Protein AF-V2Y530-F1 (afdb_monomer_lite)

Sequence (164 aa):
MSLAADATILGNIGDDVVKSTVAIALENVLITVYSMLAIKAGTILLGNGTRRGRRSTRKCPIVTMTLVAIVYLLCLALWIIDLVLLVAETRITLVKDPEDDLSVKYERALEFVAPRLAAVDLIYSYMTILGDSVIIWRVHAFWASSNWRVTVMIASVVLLWMSF

Foldseek 3Di:
DDPVVLVVLVVVLVVVLVVLVVVLVVLVVVLVVLVVVLVVLCCVLVVVVPPDPDPDPNPVSVVLNVLSVVLSVLSVVLSVLSVVLSVLLCCQQPPPDPPDDNVVSNVVSVVVVVVSVVVSVVSVVVSVVSVVVSVVVVVVVCVVPVPCVVVVVVVVVVVVVVVD

pLDDT: mean 73.15, std 11.33, range [40.62, 87.0]

Secondary structure (DSSP, 8-state):
--HHHHHHHHHHHHHHHHHHHHHHHHHHHHHHHHHHHHHHHHHHHHHTTTTS--TT--HHHHHHHHHHHHHHHHHHHHHHHHHHHHHHHHIIIIIS-TTS-HHHHHHHHHHHHHHHHHHHHHHHHHHHHHHHHHHHHHHHHHHH-HHHHHHHHHHHHHHHHTT-

Organism: Moniliophthora roreri (strain MCA 2997) (NCBI:txid1381753)

Structure (mmCIF, N/CA/C/O backbone):
data_AF-V2Y530-F1
#
_entry.id   AF-V2Y530-F1
#
loop_
_atom_site.group_PDB
_atom_site.id
_atom_site.type_symbol
_atom_site.label_atom_id
_atom_site.label_alt_id
_atom_site.label_comp_id
_atom_site.label_asym_id
_atom_site.label_entity_id
_atom_site.label_seq_id
_atom_site.pdbx_PDB_ins_code
_atom_site.Cartn_x
_atom_site.Cartn_y
_atom_site.Cartn_z
_atom_site.occupancy
_atom_site.B_iso_or_equiv
_atom_site.auth_seq_id
_atom_site.auth_comp_id
_atom_site.auth_asym_id
_atom_site.auth_atom_id
_atom_site.pdbx_PDB_model_num
ATOM 1 N N . MET A 1 1 ? 27.803 -0.528 -27.501 1.00 52.69 1 MET A N 1
ATOM 2 C CA . MET A 1 1 ? 27.557 -1.417 -26.349 1.00 52.69 1 MET A CA 1
ATOM 3 C C . MET A 1 1 ? 27.436 -2.855 -26.846 1.00 52.69 1 MET A C 1
ATOM 5 O O . MET A 1 1 ? 27.229 -3.044 -28.039 1.00 52.69 1 MET A O 1
ATOM 9 N N . SER A 1 2 ? 27.694 -3.862 -26.008 1.00 66.44 2 SER A N 1
ATOM 10 C CA . SER A 1 2 ? 27.585 -5.275 -26.410 1.00 66.44 2 SER A CA 1
ATOM 11 C C . SER A 1 2 ? 26.112 -5.695 -26.393 1.00 66.44 2 SER A C 1
ATOM 13 O O . SER A 1 2 ? 25.442 -5.482 -25.389 1.00 66.44 2 SER A O 1
ATOM 15 N N . LEU A 1 3 ? 25.636 -6.345 -27.462 1.00 70.56 3 LEU A N 1
ATOM 16 C CA . LEU A 1 3 ? 24.273 -6.895 -27.594 1.00 70.56 3 LEU A CA 1
ATOM 17 C C . LEU A 1 3 ? 23.820 -7.726 -26.379 1.00 70.56 3 LEU A C 1
ATOM 19 O O . LEU A 1 3 ? 22.635 -7.774 -26.062 1.00 70.56 3 LEU A O 1
ATOM 23 N N . ALA A 1 4 ? 24.758 -8.377 -25.685 1.00 71.56 4 ALA A N 1
ATOM 24 C CA . ALA A 1 4 ? 24.466 -9.157 -24.485 1.00 71.56 4 ALA A CA 1
ATOM 25 C C . ALA A 1 4 ? 24.154 -8.273 -23.260 1.00 71.56 4 ALA A C 1
ATOM 27 O O . ALA A 1 4 ? 23.336 -8.654 -22.423 1.00 71.56 4 ALA A O 1
ATOM 28 N N . ALA A 1 5 ? 24.776 -7.093 -23.159 1.00 70.88 5 ALA A N 1
ATOM 29 C CA . ALA A 1 5 ? 24.485 -6.123 -22.105 1.00 70.88 5 ALA A CA 1
ATOM 30 C C . ALA A 1 5 ? 23.084 -5.525 -22.295 1.00 70.88 5 ALA A C 1
ATOM 32 O O . ALA A 1 5 ? 22.298 -5.505 -21.351 1.00 70.88 5 ALA A O 1
ATOM 33 N N . ASP A 1 6 ? 22.733 -5.161 -23.528 1.00 68.62 6 ASP A N 1
ATOM 34 C CA . ASP A 1 6 ? 21.419 -4.593 -23.857 1.00 68.62 6 ASP A CA 1
ATOM 35 C C . ASP A 1 6 ? 20.294 -5.614 -23.627 1.00 68.62 6 ASP A C 1
ATOM 37 O O . ASP A 1 6 ? 19.257 -5.284 -23.052 1.00 68.62 6 ASP A O 1
ATOM 41 N N . ALA A 1 7 ? 20.522 -6.884 -23.987 1.00 75.19 7 ALA A N 1
ATOM 42 C CA . ALA A 1 7 ? 19.582 -7.972 -23.717 1.00 75.19 7 ALA A CA 1
ATOM 43 C C . ALA A 1 7 ? 19.372 -8.217 -22.211 1.00 75.19 7 ALA A C 1
ATOM 45 O O . ALA A 1 7 ? 18.258 -8.521 -21.786 1.00 75.19 7 ALA A O 1
ATOM 46 N N . THR A 1 8 ? 20.420 -8.055 -21.398 1.00 78.31 8 THR A N 1
ATOM 47 C CA . THR A 1 8 ? 20.332 -8.212 -19.936 1.00 78.31 8 THR A CA 1
ATOM 48 C C . THR A 1 8 ? 19.545 -7.063 -19.303 1.00 78.31 8 THR A C 1
ATOM 50 O O . THR A 1 8 ? 18.670 -7.302 -18.474 1.00 78.31 8 THR A O 1
ATOM 53 N N . ILE A 1 9 ? 19.801 -5.821 -19.725 1.00 73.81 9 ILE A N 1
ATOM 54 C CA . ILE A 1 9 ? 19.073 -4.639 -19.236 1.00 73.81 9 ILE A CA 1
ATOM 55 C C . ILE A 1 9 ? 17.593 -4.731 -19.626 1.00 73.81 9 ILE A C 1
ATOM 57 O O . ILE A 1 9 ? 16.722 -4.501 -18.790 1.00 73.81 9 ILE A O 1
ATOM 61 N N . LEU A 1 10 ? 17.294 -5.132 -20.865 1.00 76.19 10 LEU A N 1
ATOM 62 C CA . LEU A 1 10 ? 15.919 -5.318 -21.324 1.00 76.19 10 LEU A CA 1
ATOM 63 C C . LEU A 1 10 ? 15.194 -6.433 -20.552 1.00 76.19 10 LEU A C 1
ATOM 65 O O . LEU A 1 10 ? 14.009 -6.300 -20.252 1.00 76.19 10 LEU A O 1
ATOM 69 N N . GLY A 1 11 ? 15.909 -7.504 -20.192 1.00 80.06 11 GLY A N 1
ATOM 70 C CA . GLY A 1 11 ? 15.397 -8.561 -19.320 1.00 80.06 11 GLY A CA 1
ATOM 71 C C . GLY A 1 11 ? 15.013 -8.046 -17.930 1.00 80.06 11 GLY A C 1
ATOM 72 O O . GLY A 1 11 ? 13.918 -8.344 -17.459 1.00 80.06 11 GLY A O 1
ATOM 73 N N . ASN A 1 12 ? 15.865 -7.222 -17.313 1.00 79.56 12 ASN A N 1
ATOM 74 C CA . ASN A 1 12 ? 15.591 -6.627 -16.001 1.00 79.56 12 ASN A CA 1
ATOM 75 C C . ASN A 1 12 ? 14.393 -5.669 -16.043 1.00 79.56 12 ASN A C 1
ATOM 77 O O . ASN A 1 12 ? 13.512 -5.765 -15.197 1.00 79.56 12 ASN A O 1
ATOM 81 N N . ILE A 1 13 ? 14.310 -4.811 -17.067 1.00 77.81 13 ILE A N 1
ATOM 82 C CA . ILE A 1 13 ? 13.161 -3.910 -17.266 1.00 77.81 13 ILE A CA 1
ATOM 83 C C . ILE A 1 13 ? 11.866 -4.716 -17.433 1.00 77.81 13 ILE A C 1
ATOM 85 O O . ILE A 1 13 ? 10.835 -4.371 -16.860 1.00 77.81 13 ILE A O 1
ATOM 89 N N . GLY A 1 14 ? 11.905 -5.800 -18.213 1.00 78.81 14 GLY A N 1
ATOM 90 C CA . GLY A 1 14 ? 10.752 -6.678 -18.395 1.00 78.81 14 GLY A CA 1
ATOM 91 C C . GLY A 1 14 ? 10.289 -7.319 -17.085 1.00 78.81 14 GLY A C 1
ATOM 92 O O . GLY A 1 14 ? 9.091 -7.332 -16.803 1.00 78.81 14 GLY A O 1
ATOM 93 N N . ASP A 1 15 ? 11.226 -7.815 -16.277 1.00 83.44 15 ASP A N 1
ATOM 94 C CA . ASP A 1 15 ? 10.930 -8.432 -14.980 1.00 83.44 15 ASP A CA 1
ATOM 95 C C . ASP A 1 15 ? 10.359 -7.411 -13.977 1.00 83.44 15 ASP A C 1
ATOM 97 O O . ASP A 1 15 ? 9.360 -7.694 -13.312 1.00 83.44 15 ASP A O 1
ATOM 101 N N . ASP A 1 16 ? 10.910 -6.195 -13.931 1.00 79.31 16 ASP A N 1
ATOM 102 C CA . ASP A 1 16 ? 10.415 -5.108 -13.076 1.00 79.31 16 ASP A CA 1
ATOM 103 C C . ASP A 1 16 ? 8.989 -4.685 -13.464 1.00 79.31 16 ASP A C 1
ATOM 105 O O . ASP A 1 16 ? 8.105 -4.601 -12.607 1.00 79.31 16 ASP A O 1
ATOM 109 N N . VAL A 1 17 ? 8.699 -4.534 -14.762 1.00 81.62 17 VAL A N 1
ATOM 110 C CA . VAL A 1 17 ? 7.345 -4.201 -15.239 1.00 81.62 17 VAL A CA 1
ATOM 111 C C . VAL A 1 17 ? 6.341 -5.306 -14.906 1.00 81.62 17 VAL A C 1
ATOM 113 O O . VAL A 1 17 ? 5.221 -5.012 -14.474 1.00 81.62 17 VAL A O 1
ATOM 116 N N . VAL A 1 18 ? 6.710 -6.580 -15.084 1.00 85.31 18 VAL A N 1
ATOM 117 C CA . VAL A 1 18 ? 5.829 -7.711 -14.752 1.00 85.31 18 VAL A CA 1
ATOM 118 C C . VAL A 1 18 ? 5.544 -7.741 -13.252 1.00 85.31 18 VAL A C 1
ATOM 120 O O . VAL A 1 18 ? 4.376 -7.828 -12.862 1.00 85.31 18 VAL A O 1
ATOM 123 N N . LYS A 1 19 ? 6.572 -7.611 -12.406 1.00 84.25 19 LYS A N 1
ATOM 124 C CA . LYS A 1 19 ? 6.412 -7.569 -10.945 1.00 84.25 19 LYS A CA 1
ATOM 125 C C . LYS A 1 19 ? 5.518 -6.417 -10.507 1.00 84.25 19 LYS A C 1
ATOM 127 O O . LYS A 1 19 ? 4.562 -6.655 -9.769 1.00 84.25 19 LYS A O 1
ATOM 132 N N . SER A 1 20 ? 5.767 -5.207 -11.001 1.00 82.38 20 SER A N 1
ATOM 133 C CA . SER A 1 20 ? 4.967 -4.021 -10.676 1.00 82.38 20 SER A CA 1
ATOM 134 C C . SER A 1 20 ? 3.513 -4.170 -11.137 1.00 82.38 20 SER A C 1
ATOM 136 O O . SER A 1 20 ? 2.585 -3.825 -10.407 1.00 82.38 20 SER A O 1
ATOM 138 N N . THR A 1 21 ? 3.278 -4.778 -12.304 1.00 82.94 21 THR A N 1
ATOM 139 C CA . THR A 1 21 ? 1.918 -5.044 -12.806 1.00 82.94 21 THR A CA 1
ATOM 140 C C . THR A 1 21 ? 1.167 -6.041 -11.920 1.00 82.94 21 THR A C 1
ATOM 142 O O . THR A 1 21 ? -0.000 -5.825 -11.588 1.00 82.94 21 THR A O 1
ATOM 145 N N . VAL A 1 22 ? 1.823 -7.133 -11.513 1.00 85.94 22 VAL A N 1
ATOM 146 C CA . VAL A 1 22 ? 1.232 -8.132 -10.608 1.00 85.94 22 VAL A CA 1
ATOM 147 C C . VAL A 1 22 ? 0.965 -7.527 -9.228 1.00 85.94 22 VAL A C 1
ATOM 149 O O . VAL A 1 22 ? -0.099 -7.773 -8.655 1.00 85.94 22 VAL A O 1
ATOM 152 N N . ALA A 1 23 ? 1.882 -6.704 -8.714 1.00 83.44 23 ALA A N 1
ATOM 153 C CA . ALA A 1 23 ? 1.713 -6.001 -7.446 1.00 83.44 23 ALA A CA 1
ATOM 154 C C . ALA A 1 23 ? 0.466 -5.104 -7.463 1.00 83.44 23 ALA A C 1
ATOM 156 O O . ALA A 1 23 ? -0.397 -5.247 -6.598 1.00 83.44 23 ALA A O 1
ATOM 157 N N . ILE A 1 24 ? 0.294 -4.284 -8.505 1.00 86.38 24 ILE A N 1
ATOM 158 C CA . ILE A 1 24 ? -0.879 -3.408 -8.661 1.00 86.38 24 ILE A CA 1
ATOM 159 C C . ILE A 1 24 ? -2.174 -4.214 -8.826 1.00 86.38 24 ILE A C 1
ATOM 161 O O . ILE A 1 24 ? -3.230 -3.821 -8.325 1.00 86.38 24 ILE A O 1
ATOM 165 N N . ALA A 1 25 ? -2.133 -5.369 -9.498 1.00 86.06 25 ALA A N 1
ATOM 166 C CA . ALA A 1 25 ? -3.299 -6.245 -9.606 1.00 86.06 25 ALA A CA 1
ATOM 167 C C . ALA A 1 25 ? -3.750 -6.774 -8.232 1.00 86.06 25 ALA A C 1
ATOM 169 O O . ALA A 1 25 ? -4.946 -6.773 -7.934 1.00 86.06 25 ALA A O 1
ATOM 170 N N . LEU A 1 26 ? -2.807 -7.184 -7.378 1.00 86.44 26 LEU A N 1
ATOM 171 C CA . LEU A 1 26 ? -3.097 -7.598 -6.003 1.00 86.44 26 LEU A CA 1
ATOM 172 C C . LEU A 1 26 ? -3.581 -6.422 -5.147 1.00 86.44 26 LEU A C 1
ATOM 174 O O . LEU A 1 26 ? -4.549 -6.560 -4.396 1.00 86.44 26 LEU A O 1
ATOM 178 N N . GLU A 1 27 ? -2.958 -5.257 -5.296 1.00 84.94 27 GLU A N 1
ATOM 179 C CA . GLU A 1 27 ? -3.345 -4.044 -4.584 1.00 84.94 27 GLU A CA 1
ATOM 180 C C . GLU A 1 27 ? -4.777 -3.608 -4.931 1.00 84.94 27 GLU A C 1
ATOM 182 O O . GLU A 1 27 ? -5.560 -3.283 -4.040 1.00 84.94 27 GLU A O 1
ATOM 187 N N . ASN A 1 28 ? -5.179 -3.723 -6.202 1.00 84.81 28 ASN A N 1
ATOM 188 C CA . ASN A 1 28 ? -6.552 -3.476 -6.652 1.00 84.81 28 ASN A CA 1
ATOM 189 C C . ASN A 1 28 ? -7.580 -4.373 -5.945 1.00 84.81 28 ASN A C 1
ATOM 191 O O . ASN A 1 28 ? -8.676 -3.927 -5.585 1.00 84.81 28 ASN A O 1
ATOM 195 N N . VAL A 1 29 ? -7.246 -5.644 -5.721 1.00 85.69 29 VAL A N 1
ATOM 196 C CA . VAL A 1 29 ? -8.119 -6.553 -4.967 1.00 85.69 29 VAL A CA 1
ATOM 197 C C . VAL A 1 29 ? -8.201 -6.107 -3.507 1.00 85.69 29 VAL A C 1
ATOM 199 O O . VAL A 1 29 ? -9.299 -6.005 -2.953 1.00 85.69 29 VAL A O 1
ATOM 202 N N . LEU A 1 30 ? -7.063 -5.773 -2.894 1.00 82.81 30 LEU A N 1
ATOM 203 C CA . LEU A 1 30 ? -6.987 -5.334 -1.499 1.00 82.81 30 LEU A CA 1
ATOM 204 C C . LEU A 1 30 ? -7.755 -4.028 -1.252 1.00 82.81 30 LEU A C 1
ATOM 206 O O . LEU A 1 30 ? -8.550 -3.969 -0.311 1.00 82.81 30 LEU A O 1
ATOM 210 N N . ILE A 1 31 ? -7.599 -3.009 -2.104 1.00 85.88 31 ILE A N 1
ATOM 211 C CA . ILE A 1 31 ? -8.312 -1.729 -1.964 1.00 85.88 31 ILE A CA 1
ATOM 212 C C . ILE A 1 31 ? -9.823 -1.901 -2.174 1.00 85.88 31 ILE A C 1
ATOM 214 O O . ILE A 1 31 ? -10.630 -1.256 -1.498 1.00 85.88 31 ILE A O 1
ATOM 218 N N . THR A 1 32 ? -10.240 -2.832 -3.037 1.00 83.75 32 THR A N 1
ATOM 219 C CA . THR A 1 32 ? -11.659 -3.168 -3.238 1.00 83.75 32 THR A CA 1
ATOM 220 C C . THR A 1 32 ? -12.258 -3.835 -1.996 1.00 83.75 32 THR A C 1
ATOM 222 O O . THR A 1 32 ? -13.343 -3.469 -1.540 1.00 83.75 32 THR A O 1
ATOM 225 N N . VAL A 1 33 ? -11.543 -4.782 -1.387 1.00 84.94 33 VAL A N 1
ATOM 226 C CA . VAL A 1 33 ? -11.976 -5.400 -0.123 1.00 84.94 33 VAL A CA 1
ATOM 227 C C . VAL A 1 33 ? -12.016 -4.360 1.000 1.00 84.94 33 VAL A C 1
ATOM 229 O O . VAL A 1 33 ? -12.995 -4.288 1.748 1.00 84.94 33 VAL A O 1
ATOM 232 N N . TYR A 1 34 ? -10.992 -3.511 1.097 1.00 82.56 34 TYR A N 1
ATOM 233 C CA . TYR A 1 34 ? -10.908 -2.475 2.123 1.00 82.56 34 TYR A CA 1
ATOM 234 C C . TYR A 1 34 ? -12.020 -1.431 1.976 1.00 82.56 34 TYR A C 1
ATOM 236 O O . TYR A 1 34 ? -12.651 -1.061 2.965 1.00 82.56 34 TYR A O 1
ATOM 244 N N . SER A 1 35 ? -12.321 -0.983 0.757 1.00 82.44 35 SER A N 1
ATOM 245 C CA . SER A 1 35 ? -13.413 -0.036 0.498 1.00 82.44 35 SER A CA 1
ATOM 246 C C . SER A 1 35 ? -14.774 -0.620 0.886 1.00 82.44 35 SER A C 1
ATOM 248 O O . SER A 1 35 ? -15.559 0.055 1.555 1.00 82.44 35 SER A O 1
ATOM 250 N N . MET A 1 36 ? -15.032 -1.900 0.595 1.00 81.56 36 MET A N 1
ATOM 251 C CA . MET A 1 36 ? -16.237 -2.590 1.072 1.00 81.56 36 MET A CA 1
ATOM 252 C C . MET A 1 36 ? -16.310 -2.636 2.603 1.00 81.56 36 MET A C 1
ATOM 254 O O . MET A 1 36 ? -17.366 -2.355 3.178 1.00 81.56 36 MET A O 1
ATOM 258 N N . LEU A 1 37 ? -15.196 -2.934 3.279 1.00 79.81 37 LEU A N 1
ATOM 259 C CA . LEU A 1 37 ? -15.113 -2.916 4.742 1.00 79.81 37 LEU A CA 1
ATOM 260 C C . LEU A 1 37 ? -15.339 -1.511 5.313 1.00 79.81 37 LEU A C 1
ATOM 262 O O . LEU A 1 37 ? -16.086 -1.370 6.280 1.00 79.81 37 LEU A O 1
ATOM 266 N N . ALA A 1 38 ? -14.763 -0.473 4.706 1.00 80.44 38 ALA A N 1
ATOM 267 C CA . ALA A 1 38 ? -14.928 0.917 5.121 1.00 80.44 38 ALA A CA 1
ATOM 268 C C . ALA A 1 38 ? -16.384 1.389 4.967 1.00 80.44 38 ALA A C 1
ATOM 270 O O . ALA A 1 38 ? -16.934 2.012 5.878 1.00 80.44 38 ALA A O 1
ATOM 271 N N . ILE A 1 39 ? -17.055 1.024 3.868 1.00 80.81 39 ILE A N 1
ATOM 272 C CA . ILE A 1 39 ? -18.479 1.318 3.644 1.00 80.81 39 ILE A CA 1
ATOM 273 C C . ILE A 1 39 ? -19.352 0.558 4.650 1.00 80.81 39 ILE A C 1
ATOM 275 O O . ILE A 1 39 ? -20.266 1.134 5.247 1.00 80.81 39 ILE A O 1
ATOM 279 N N . LYS A 1 40 ? -19.080 -0.730 4.895 1.00 78.06 40 LYS A N 1
ATOM 280 C CA . LYS A 1 40 ? -19.799 -1.520 5.910 1.00 78.06 40 LYS A CA 1
ATOM 281 C C . LYS A 1 40 ? -19.593 -0.952 7.315 1.00 78.06 40 LYS A C 1
ATOM 283 O O . LYS A 1 40 ? -20.561 -0.797 8.055 1.00 78.06 40 LYS A O 1
ATOM 288 N N . ALA A 1 41 ? -18.369 -0.573 7.668 1.00 74.25 41 ALA A N 1
ATOM 289 C CA . ALA A 1 41 ? -18.067 0.074 8.938 1.00 74.25 41 ALA A CA 1
ATOM 290 C C . ALA A 1 41 ? -18.817 1.407 9.069 1.00 74.25 41 ALA A C 1
ATOM 292 O O . ALA A 1 41 ? -19.491 1.629 10.074 1.00 74.25 41 ALA A O 1
ATOM 293 N N . GLY A 1 42 ? -18.790 2.249 8.032 1.00 73.00 42 GLY A N 1
ATOM 294 C CA . GLY A 1 42 ? -19.514 3.518 8.003 1.00 73.00 42 GLY A CA 1
ATOM 295 C C . GLY A 1 42 ? -21.023 3.349 8.130 1.00 73.00 42 GLY A C 1
ATOM 296 O O . GLY A 1 42 ? -21.650 4.027 8.940 1.00 73.00 42 GLY A O 1
ATOM 297 N N . THR A 1 43 ? -21.614 2.407 7.395 1.00 73.81 43 THR A N 1
ATOM 298 C CA . THR A 1 43 ? -23.060 2.134 7.452 1.00 73.81 43 THR A CA 1
ATOM 299 C C . THR A 1 43 ? -23.502 1.587 8.807 1.00 73.81 43 THR A C 1
ATOM 301 O O . THR A 1 43 ? -24.545 2.005 9.302 1.00 73.81 43 THR A O 1
ATOM 304 N N . ILE A 1 44 ? -22.715 0.726 9.459 1.00 72.31 44 ILE A N 1
ATOM 305 C CA . ILE A 1 44 ? -23.016 0.236 10.815 1.00 72.31 44 ILE A CA 1
ATOM 306 C C . ILE A 1 44 ? -22.908 1.373 11.839 1.00 72.31 44 ILE A C 1
ATOM 308 O O . ILE A 1 44 ? -23.789 1.538 12.687 1.00 72.31 44 ILE A O 1
ATOM 312 N N . LEU A 1 45 ? -21.843 2.173 11.761 1.00 66.62 45 LEU A N 1
ATOM 313 C CA . LEU A 1 45 ? -21.564 3.222 12.739 1.00 66.62 45 LEU A CA 1
ATOM 314 C C . LEU A 1 45 ? -22.530 4.412 12.616 1.00 66.62 45 LEU A C 1
ATOM 316 O O . LEU A 1 45 ? -22.975 4.952 13.629 1.00 66.62 45 LEU A O 1
ATOM 320 N N . LEU A 1 46 ? -22.885 4.798 11.385 1.00 65.81 46 LEU A N 1
ATOM 321 C CA . LEU A 1 46 ? -23.825 5.885 11.096 1.00 65.81 46 LEU A CA 1
ATOM 322 C C . LEU A 1 46 ? -25.288 5.416 11.167 1.00 65.81 46 LEU A C 1
ATOM 324 O O . LEU A 1 46 ? -26.131 6.135 11.700 1.00 65.81 46 LEU A O 1
ATOM 328 N N . GLY A 1 47 ? -25.593 4.199 10.704 1.00 57.44 47 GLY A N 1
ATOM 329 C CA . GLY A 1 47 ? -26.950 3.639 10.659 1.00 57.44 47 GLY A CA 1
ATOM 330 C C . GLY A 1 47 ? -27.535 3.277 12.028 1.00 57.44 47 GLY A C 1
ATOM 331 O O . GLY A 1 47 ? -28.741 3.403 12.236 1.00 57.44 47 GLY A O 1
ATOM 332 N N . ASN A 1 48 ? -26.701 2.916 13.010 1.00 51.22 48 ASN A N 1
ATOM 333 C CA . ASN A 1 48 ? -27.155 2.726 14.395 1.00 51.22 48 ASN A CA 1
ATOM 334 C C . ASN A 1 48 ? -27.308 4.044 15.179 1.00 51.22 48 ASN A C 1
ATOM 336 O O . ASN A 1 48 ? -27.938 4.057 16.240 1.00 51.22 48 ASN A O 1
ATOM 340 N N . GLY A 1 49 ? -26.780 5.162 14.669 1.00 48.22 49 GLY A N 1
ATOM 341 C CA . GLY A 1 49 ? -26.866 6.481 15.309 1.00 48.22 49 GLY A CA 1
ATOM 342 C C . GLY A 1 49 ? -28.262 7.118 15.275 1.00 48.22 49 GLY A C 1
ATOM 343 O O . GLY A 1 49 ? -28.537 8.039 16.055 1.00 48.22 49 GLY A O 1
ATOM 344 N N . THR A 1 50 ? -29.145 6.618 14.407 1.00 45.19 50 THR A N 1
ATOM 345 C CA . THR A 1 50 ? -30.509 7.123 14.183 1.00 45.19 50 THR A CA 1
ATOM 346 C C . THR A 1 50 ? -31.580 6.393 14.997 1.00 45.19 50 THR A C 1
ATOM 348 O O . THR A 1 50 ? -32.636 6.971 15.235 1.00 45.19 50 THR A O 1
ATOM 351 N N . ARG A 1 51 ? -31.338 5.159 15.475 1.00 46.25 51 ARG A N 1
ATOM 352 C CA . ARG A 1 51 ? -32.380 4.327 16.124 1.00 46.25 51 ARG A CA 1
ATOM 353 C C . ARG A 1 51 ? -32.379 4.287 17.654 1.00 46.25 51 ARG A C 1
ATOM 355 O O . ARG A 1 51 ? -33.321 3.749 18.226 1.00 46.25 51 ARG A O 1
ATOM 362 N N . ARG A 1 52 ? -31.385 4.845 18.354 1.00 42.22 52 ARG A N 1
ATOM 363 C CA . ARG A 1 52 ? -31.359 4.789 19.830 1.00 42.22 52 ARG A CA 1
ATOM 364 C C . ARG A 1 52 ? -30.999 6.138 20.443 1.00 42.22 52 ARG A C 1
ATOM 366 O O . ARG A 1 52 ? -29.848 6.565 20.428 1.00 42.22 52 ARG A O 1
ATOM 373 N N . GLY A 1 53 ? -32.012 6.814 20.983 1.00 40.88 53 GLY A N 1
ATOM 374 C CA . GLY A 1 53 ? -31.901 8.093 21.681 1.00 40.88 53 GLY A CA 1
ATOM 375 C C . GLY A 1 53 ? -31.040 8.019 22.943 1.00 40.88 53 GLY A C 1
ATOM 376 O O . GLY A 1 53 ? -31.558 7.933 24.050 1.00 40.88 53 GLY A O 1
ATOM 377 N N . ARG A 1 54 ? -29.713 8.096 22.799 1.00 43.09 54 ARG A N 1
ATOM 378 C CA . ARG A 1 54 ? -28.798 8.346 23.921 1.00 43.09 54 ARG A CA 1
ATOM 379 C C . ARG A 1 54 ? -27.742 9.366 23.503 1.00 43.09 54 ARG A C 1
ATOM 381 O O . ARG A 1 54 ? -26.727 9.064 22.888 1.00 43.09 54 ARG A O 1
ATOM 388 N N . ARG A 1 55 ? -28.058 10.626 23.799 1.00 41.12 55 ARG A N 1
ATOM 389 C CA . ARG A 1 55 ? -27.442 11.854 23.272 1.00 41.12 55 ARG A CA 1
ATOM 390 C C . ARG A 1 55 ? -26.084 12.223 23.899 1.00 41.12 55 ARG A C 1
ATOM 392 O O . ARG A 1 55 ? -25.575 13.290 23.594 1.00 41.12 55 ARG A O 1
ATOM 399 N N . SER A 1 56 ? -25.484 11.388 24.753 1.00 40.62 56 SER A N 1
ATOM 400 C CA . SER A 1 56 ? -24.368 11.817 25.621 1.00 40.62 56 SER A CA 1
ATOM 401 C C . SER A 1 56 ? -22.974 11.272 25.241 1.00 40.62 56 SER A C 1
ATOM 403 O O . SER A 1 56 ? -21.974 11.884 25.593 1.00 40.62 56 SER A O 1
ATOM 405 N N . THR A 1 57 ? -22.859 10.216 24.423 1.00 48.12 57 THR A N 1
ATOM 406 C CA . THR A 1 57 ? -21.562 9.589 24.055 1.00 48.12 57 THR A CA 1
ATOM 407 C C . THR A 1 57 ? -21.282 9.569 22.542 1.00 48.12 57 THR A C 1
ATOM 409 O O . THR A 1 57 ? -20.622 8.675 22.020 1.00 48.12 57 THR A O 1
ATOM 412 N N . ARG A 1 58 ? -21.768 10.572 21.797 1.00 52.19 58 ARG A N 1
ATOM 413 C CA . ARG A 1 58 ? -21.635 10.649 20.323 1.00 52.19 58 ARG A CA 1
ATOM 414 C C . ARG A 1 58 ? -20.229 10.975 19.793 1.00 52.19 58 ARG A C 1
ATOM 416 O O . ARG A 1 58 ? -19.995 10.780 18.606 1.00 52.19 58 ARG A O 1
ATOM 423 N N . LYS A 1 59 ? -19.296 11.457 20.624 1.00 55.59 59 LYS A N 1
ATOM 424 C CA . LYS A 1 59 ? -17.967 11.905 20.155 1.00 55.59 59 LYS A CA 1
ATOM 425 C C . LYS A 1 59 ? -17.021 10.743 19.806 1.00 55.59 59 LYS A C 1
ATOM 427 O O . LYS A 1 59 ? -16.335 10.814 18.795 1.00 55.59 59 LYS A O 1
ATOM 432 N N . CYS A 1 60 ? -17.037 9.653 20.577 1.00 60.31 60 CYS A N 1
ATOM 433 C CA . CYS A 1 60 ? -16.156 8.498 20.353 1.00 60.31 60 CYS A CA 1
ATOM 434 C C . CYS A 1 60 ? -16.332 7.791 18.992 1.00 60.31 60 CYS A C 1
ATOM 436 O O . CYS A 1 60 ? -15.313 7.536 18.355 1.00 60.31 60 CYS A O 1
ATOM 438 N N . PRO A 1 61 ? -17.555 7.489 18.498 1.00 65.00 61 PRO A N 1
ATOM 439 C CA . PRO A 1 61 ? -17.697 6.815 17.206 1.00 65.00 61 PRO A CA 1
ATOM 440 C C 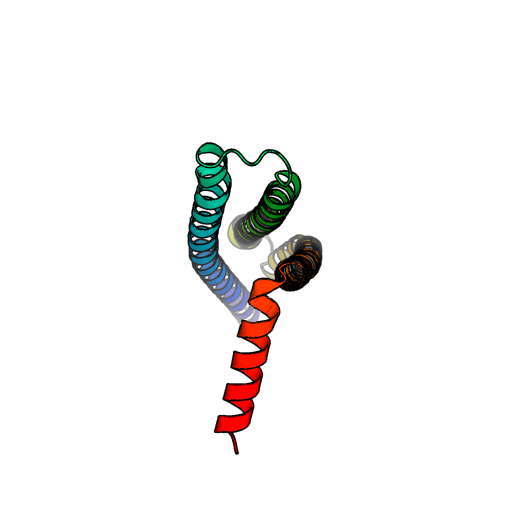. PRO A 1 61 ? -17.265 7.703 16.029 1.00 65.00 61 PRO A C 1
ATOM 442 O O . PRO A 1 61 ? -16.659 7.213 15.080 1.00 65.00 61 PRO A O 1
ATOM 445 N N . ILE A 1 62 ? -17.499 9.017 16.105 1.00 69.62 62 ILE A N 1
ATOM 446 C CA . ILE A 1 62 ? -17.098 9.956 15.047 1.00 69.62 62 ILE A CA 1
ATOM 447 C C . ILE A 1 62 ? -15.574 9.983 14.908 1.00 69.62 62 ILE A C 1
ATOM 449 O O . ILE A 1 62 ? -15.074 9.828 13.802 1.00 69.62 62 ILE A O 1
ATOM 453 N N . VAL A 1 63 ? -14.839 10.080 16.021 1.00 69.75 63 VAL A N 1
ATOM 454 C CA . VAL A 1 63 ? -13.366 10.062 16.004 1.00 69.75 63 VAL A CA 1
ATOM 455 C C . VAL A 1 63 ? -12.831 8.761 15.402 1.00 69.75 63 VAL A C 1
ATOM 457 O O . VAL A 1 63 ? -11.946 8.807 14.552 1.00 69.75 63 VAL A O 1
ATOM 460 N N . THR A 1 64 ? -13.403 7.605 15.760 1.00 70.94 64 THR A N 1
ATOM 461 C CA . THR A 1 64 ? -12.980 6.323 15.170 1.00 70.94 64 THR A CA 1
ATOM 462 C C . THR A 1 64 ? -13.284 6.224 13.676 1.00 70.94 64 THR A C 1
ATOM 464 O O . THR A 1 64 ? -12.491 5.646 12.941 1.00 70.94 64 THR A O 1
ATOM 467 N N . MET A 1 65 ? -14.390 6.811 13.208 1.00 73.69 65 MET A N 1
ATOM 468 C CA . MET A 1 65 ? -14.719 6.847 11.781 1.00 73.69 65 MET A CA 1
ATOM 469 C C . MET A 1 65 ? -13.771 7.764 11.013 1.00 73.69 65 MET A C 1
ATOM 471 O O . MET A 1 65 ? -13.292 7.387 9.950 1.00 73.69 65 MET A O 1
ATOM 475 N N . THR A 1 66 ? -13.465 8.940 11.566 1.00 76.81 66 THR A N 1
ATOM 476 C CA . THR A 1 66 ? -12.492 9.869 10.983 1.00 76.81 66 THR A CA 1
ATOM 477 C C . THR A 1 66 ? -11.120 9.216 10.869 1.00 76.81 66 THR A C 1
ATOM 479 O O . THR A 1 66 ? -10.482 9.335 9.833 1.00 76.81 66 THR A O 1
ATOM 482 N N . LEU A 1 67 ? -10.684 8.470 11.886 1.00 78.25 67 LEU A N 1
ATOM 483 C CA . LEU A 1 67 ? -9.390 7.787 11.865 1.00 78.25 67 LEU A CA 1
ATOM 484 C C . LEU A 1 67 ? -9.357 6.673 10.802 1.00 78.25 67 LEU A C 1
ATOM 486 O O . LEU A 1 67 ? -8.422 6.617 10.011 1.00 78.25 67 LEU A O 1
ATOM 490 N N . VAL A 1 68 ? -10.411 5.853 10.702 1.00 78.94 68 VAL A N 1
ATOM 491 C CA . VAL A 1 68 ? -10.543 4.844 9.629 1.00 78.94 68 VAL A CA 1
ATOM 492 C C . VAL A 1 68 ? -10.582 5.499 8.244 1.00 78.94 68 VAL A C 1
ATOM 494 O O . VAL A 1 68 ? -9.955 4.996 7.317 1.00 78.94 68 VAL A O 1
ATOM 497 N N . ALA A 1 69 ? -11.265 6.636 8.095 1.00 80.69 69 ALA A N 1
ATOM 498 C CA . ALA A 1 69 ? -11.295 7.384 6.842 1.00 80.69 69 ALA A CA 1
ATOM 499 C C . ALA A 1 69 ? -9.919 7.965 6.479 1.00 80.69 69 ALA A C 1
ATOM 501 O O . ALA A 1 69 ? -9.540 7.919 5.315 1.00 80.69 69 ALA A O 1
ATOM 502 N N . ILE A 1 70 ? -9.150 8.461 7.453 1.00 84.69 70 ILE A N 1
ATOM 503 C CA . ILE A 1 70 ? -7.776 8.933 7.228 1.00 84.69 70 ILE A CA 1
ATOM 504 C C . ILE A 1 70 ? -6.889 7.776 6.760 1.00 84.69 70 ILE A C 1
ATOM 506 O O . ILE A 1 70 ? -6.205 7.919 5.753 1.00 84.69 70 ILE A O 1
ATOM 510 N N . VAL A 1 71 ? -6.938 6.618 7.431 1.00 83.06 71 VAL A N 1
ATOM 511 C CA . VAL A 1 71 ? -6.168 5.433 7.010 1.00 83.06 71 VAL A CA 1
ATOM 512 C C . VAL A 1 71 ? -6.581 4.986 5.605 1.00 83.06 71 VAL A C 1
ATOM 514 O O . VAL A 1 71 ? -5.718 4.700 4.783 1.00 83.06 71 VAL A O 1
ATOM 517 N N . TYR A 1 72 ? -7.879 5.008 5.291 1.00 82.88 72 TYR A N 1
ATOM 518 C CA . TYR A 1 72 ? -8.366 4.705 3.946 1.00 82.88 72 TYR A CA 1
ATOM 519 C C . TYR A 1 72 ? -7.827 5.671 2.885 1.00 82.88 72 TYR A C 1
ATOM 521 O O . TYR A 1 72 ? -7.391 5.235 1.823 1.00 82.88 72 TYR A O 1
ATOM 529 N N . LEU A 1 73 ? -7.844 6.978 3.163 1.00 85.69 73 LEU A N 1
ATOM 530 C CA . LEU A 1 73 ? -7.327 7.993 2.244 1.00 85.69 73 LEU A CA 1
ATOM 531 C C . LEU A 1 73 ? -5.816 7.844 2.026 1.00 85.69 73 LEU A C 1
ATOM 533 O O . LEU A 1 73 ? -5.357 8.045 0.906 1.00 85.69 73 LEU A O 1
ATOM 537 N N . LEU A 1 74 ? -5.060 7.455 3.058 1.00 85.12 74 LEU A N 1
ATOM 538 C CA . LEU A 1 74 ? -3.631 7.152 2.934 1.00 85.12 74 LEU A CA 1
ATOM 539 C C . LEU A 1 74 ? -3.386 5.906 2.071 1.00 85.12 74 LEU A C 1
ATOM 541 O O . LEU A 1 74 ? -2.548 5.963 1.177 1.00 85.12 74 LEU A O 1
ATOM 545 N N . CYS A 1 75 ? -4.159 4.827 2.257 1.00 84.88 75 CYS A N 1
ATOM 546 C CA . CYS A 1 75 ? -4.114 3.659 1.366 1.00 84.88 75 CYS A CA 1
ATOM 547 C C . CYS A 1 75 ? -4.421 4.036 -0.088 1.00 84.88 75 CYS A C 1
ATOM 549 O O . CYS A 1 75 ? -3.749 3.582 -1.005 1.00 84.88 75 CYS A O 1
ATOM 551 N N . LEU A 1 76 ? -5.435 4.876 -0.303 1.00 84.75 76 LEU A N 1
ATOM 552 C CA . LEU A 1 76 ? -5.819 5.319 -1.640 1.00 84.75 76 LEU A CA 1
ATOM 553 C C . LEU A 1 76 ? -4.717 6.182 -2.277 1.00 84.75 76 LEU A C 1
ATOM 555 O O . LEU A 1 76 ? -4.468 6.073 -3.473 1.00 84.75 76 LEU A O 1
ATOM 559 N N . ALA A 1 77 ? -4.030 7.009 -1.485 1.00 86.19 77 ALA A N 1
ATOM 560 C CA . ALA A 1 77 ? -2.894 7.794 -1.955 1.00 86.19 77 ALA A CA 1
ATOM 561 C C . ALA A 1 77 ? -1.702 6.914 -2.370 1.00 86.19 77 ALA A C 1
ATOM 563 O O . ALA A 1 77 ? -1.118 7.184 -3.417 1.00 86.19 77 ALA A O 1
ATOM 564 N N . LEU A 1 78 ? -1.377 5.865 -1.603 1.00 84.62 78 LEU A N 1
ATOM 565 C CA . LEU A 1 78 ? -0.345 4.884 -1.973 1.00 84.62 78 LEU A CA 1
ATOM 566 C C . LEU A 1 78 ? -0.672 4.208 -3.306 1.00 84.62 78 LEU A C 1
ATOM 568 O O . LEU A 1 78 ? 0.134 4.266 -4.229 1.00 84.62 78 LEU A O 1
ATOM 572 N N . TRP A 1 79 ? -1.905 3.727 -3.454 1.00 87.00 79 TRP A N 1
ATOM 573 C CA . TRP A 1 79 ? -2.372 3.104 -4.691 1.00 87.00 79 TRP A CA 1
ATOM 574 C C . TRP A 1 79 ? -2.260 4.028 -5.917 1.00 87.00 79 TRP A C 1
ATOM 576 O O . TRP A 1 79 ? -1.864 3.609 -7.006 1.00 87.00 79 TRP A O 1
ATOM 586 N N . ILE A 1 80 ? -2.571 5.323 -5.758 1.00 85.75 80 ILE A N 1
ATOM 587 C CA . ILE A 1 80 ? -2.378 6.314 -6.830 1.00 85.75 80 ILE A CA 1
ATOM 588 C C . ILE A 1 80 ? -0.889 6.492 -7.153 1.00 85.75 80 ILE A C 1
ATOM 590 O O . ILE A 1 80 ? -0.534 6.623 -8.326 1.00 85.75 80 ILE A O 1
ATOM 594 N N . ILE A 1 81 ? -0.022 6.539 -6.138 1.00 86.00 81 ILE A N 1
ATOM 595 C CA . ILE A 1 81 ? 1.424 6.692 -6.332 1.00 86.00 81 ILE A CA 1
ATOM 596 C C . ILE A 1 81 ? 1.983 5.498 -7.110 1.00 86.00 81 ILE A C 1
ATOM 598 O O . ILE A 1 81 ? 2.710 5.730 -8.076 1.00 86.00 81 ILE A O 1
ATOM 602 N N . ASP A 1 82 ? 1.586 4.274 -6.766 1.00 83.62 82 ASP A N 1
ATOM 603 C CA . ASP A 1 82 ? 2.051 3.047 -7.422 1.00 83.62 82 ASP A CA 1
ATOM 604 C C . ASP A 1 82 ? 1.592 2.977 -8.887 1.00 83.62 82 ASP A C 1
ATOM 606 O O . ASP A 1 82 ? 2.395 2.701 -9.783 1.00 83.62 82 ASP A O 1
ATOM 610 N N . LEU A 1 83 ? 0.343 3.363 -9.180 1.00 83.75 83 LEU A N 1
ATOM 611 C CA . LEU A 1 83 ? -0.139 3.510 -10.560 1.00 83.75 83 LEU A CA 1
ATOM 612 C C . LEU A 1 83 ? 0.666 4.542 -11.361 1.00 83.75 83 LEU A C 1
ATOM 614 O O . LEU A 1 83 ? 1.025 4.299 -12.515 1.00 83.75 83 LEU A O 1
ATOM 618 N N . VAL A 1 84 ? 0.944 5.707 -10.769 1.00 85.56 84 VAL A N 1
ATOM 619 C CA . VAL A 1 84 ? 1.741 6.754 -11.424 1.00 85.56 84 VAL A CA 1
ATOM 620 C C . VAL A 1 84 ? 3.176 6.284 -11.650 1.00 85.56 84 VAL A C 1
ATOM 622 O O . VAL A 1 84 ? 3.750 6.615 -12.687 1.00 85.56 84 VAL A O 1
ATOM 625 N N . LEU A 1 85 ? 3.743 5.513 -10.720 1.00 82.69 85 LEU A N 1
ATOM 626 C CA . LEU A 1 85 ? 5.088 4.959 -10.832 1.00 82.69 85 LEU A CA 1
ATOM 627 C C . LEU A 1 85 ? 5.179 3.985 -12.009 1.00 82.69 85 LEU A C 1
ATOM 629 O O . LEU A 1 85 ? 6.011 4.194 -12.888 1.00 82.69 85 LEU A O 1
ATOM 633 N N . LEU A 1 86 ? 4.258 3.017 -12.095 1.00 82.62 86 LEU A N 1
ATOM 634 C CA . LEU A 1 86 ? 4.197 2.055 -13.200 1.00 82.62 86 LEU A CA 1
ATOM 635 C C . LEU A 1 86 ? 4.062 2.765 -14.556 1.00 82.62 86 LEU A C 1
ATOM 637 O O . LEU A 1 86 ? 4.769 2.454 -15.517 1.00 82.62 86 LEU A O 1
ATOM 641 N N . VAL A 1 87 ? 3.152 3.739 -14.654 1.00 83.06 87 VAL A N 1
ATOM 642 C CA . VAL A 1 87 ? 2.923 4.479 -15.905 1.00 83.06 87 VAL A CA 1
ATOM 643 C C . VAL A 1 87 ? 4.135 5.335 -16.278 1.00 83.06 87 VAL A C 1
ATOM 645 O O . VAL A 1 87 ? 4.472 5.438 -17.457 1.00 83.06 87 VAL A O 1
ATOM 648 N N . ALA A 1 88 ? 4.800 5.959 -15.305 1.00 80.25 88 ALA A N 1
ATOM 649 C CA . ALA A 1 88 ? 5.983 6.775 -15.556 1.00 80.25 88 ALA A CA 1
ATOM 650 C C . ALA A 1 88 ? 7.190 5.922 -15.965 1.00 80.25 88 ALA A C 1
ATOM 652 O O . ALA A 1 88 ? 7.861 6.257 -16.941 1.00 80.25 88 ALA A O 1
ATOM 653 N N . GLU A 1 89 ? 7.431 4.811 -15.272 1.00 76.25 89 GLU A N 1
ATOM 654 C CA . GLU A 1 89 ? 8.509 3.870 -15.569 1.00 76.25 89 GLU A CA 1
ATOM 655 C C . GLU A 1 89 ? 8.358 3.297 -16.980 1.00 76.25 89 GLU A C 1
ATOM 657 O O . GLU A 1 89 ? 9.280 3.396 -17.789 1.00 76.25 89 GLU A O 1
ATOM 662 N N . THR A 1 90 ? 7.164 2.819 -17.340 1.00 76.62 90 THR A N 1
ATOM 663 C CA . THR A 1 90 ? 6.874 2.317 -18.696 1.00 76.62 90 THR A CA 1
ATOM 664 C C . THR A 1 90 ? 6.984 3.408 -19.768 1.00 76.62 90 THR A C 1
ATOM 666 O O . THR A 1 90 ? 7.517 3.167 -20.849 1.00 76.62 90 THR A O 1
ATOM 669 N N . ARG A 1 91 ? 6.550 4.647 -19.489 1.00 76.75 91 ARG A N 1
ATOM 670 C CA . ARG A 1 91 ? 6.721 5.792 -20.409 1.00 76.75 91 ARG A CA 1
ATOM 671 C C . ARG A 1 91 ? 8.189 6.135 -20.656 1.00 76.75 91 ARG A C 1
ATOM 673 O O . ARG A 1 91 ? 8.554 6.404 -21.801 1.00 76.75 91 ARG A O 1
ATOM 680 N N . ILE A 1 92 ? 8.999 6.198 -19.601 1.00 73.56 92 ILE A N 1
AT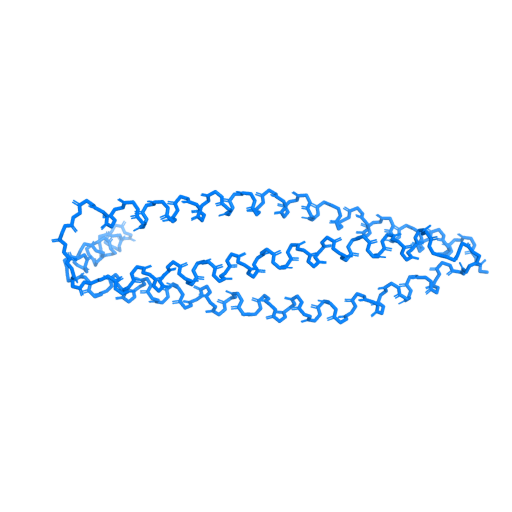OM 681 C CA . ILE A 1 92 ? 10.403 6.624 -19.676 1.00 73.56 92 ILE A CA 1
ATOM 682 C C . ILE A 1 92 ? 11.258 5.536 -20.328 1.00 73.56 92 ILE A C 1
ATOM 684 O O . ILE A 1 92 ? 12.090 5.852 -21.172 1.00 73.56 92 ILE A O 1
ATOM 688 N N . THR A 1 93 ? 11.017 4.269 -19.989 1.00 67.75 93 THR A N 1
ATOM 689 C CA . THR A 1 93 ? 11.783 3.132 -20.520 1.00 67.75 93 THR A CA 1
ATOM 690 C C . THR A 1 93 ? 11.402 2.783 -21.960 1.00 67.75 93 THR A C 1
ATOM 692 O O . THR A 1 93 ? 12.285 2.478 -22.758 1.00 67.75 93 THR A O 1
ATOM 695 N N . LEU A 1 94 ? 10.112 2.861 -22.318 1.00 67.56 94 LEU A N 1
ATOM 696 C CA . LEU A 1 94 ? 9.604 2.315 -23.583 1.00 67.56 94 LEU A CA 1
ATOM 697 C C . LEU A 1 94 ? 9.263 3.368 -24.653 1.00 67.56 94 LEU A C 1
ATOM 699 O O . LEU A 1 94 ? 9.340 3.069 -25.841 1.00 67.56 94 LEU A O 1
ATOM 703 N N . VAL A 1 95 ? 8.843 4.580 -24.265 1.00 68.50 95 VAL A N 1
ATOM 704 C CA . VAL A 1 95 ? 8.222 5.550 -25.198 1.00 68.50 95 VAL A CA 1
ATOM 705 C C . VAL A 1 95 ? 9.078 6.792 -25.439 1.00 68.50 95 VAL A C 1
ATOM 707 O O . VAL A 1 95 ? 9.002 7.388 -26.513 1.00 68.50 95 VAL A O 1
ATOM 710 N N . LYS A 1 96 ? 9.863 7.227 -24.451 1.00 57.91 96 LYS A N 1
ATOM 711 C CA . LYS A 1 96 ? 10.612 8.483 -24.542 1.00 57.91 96 LYS A CA 1
ATOM 712 C C . LYS A 1 96 ? 11.984 8.269 -25.202 1.00 57.91 96 LYS A C 1
ATOM 714 O O . LYS A 1 96 ? 12.704 7.340 -24.848 1.00 57.91 96 LYS A O 1
ATOM 719 N N . ASP A 1 97 ? 12.314 9.141 -26.158 1.00 61.97 97 ASP A N 1
ATOM 720 C CA . ASP A 1 97 ? 13.618 9.261 -26.831 1.00 61.97 97 ASP A CA 1
ATOM 721 C C . ASP A 1 97 ? 14.152 7.937 -27.419 1.00 61.97 97 ASP A C 1
ATOM 723 O O . ASP A 1 97 ? 15.137 7.403 -26.923 1.00 61.97 97 ASP A O 1
ATOM 727 N N . PRO A 1 98 ? 13.530 7.346 -28.460 1.00 62.12 98 PRO A N 1
ATOM 728 C CA . PRO A 1 98 ? 13.870 6.004 -28.965 1.00 62.12 98 PRO A CA 1
ATOM 729 C C . PRO A 1 98 ? 15.329 5.833 -29.421 1.00 62.12 98 PRO A C 1
ATOM 731 O O . PRO A 1 98 ? 15.788 4.700 -29.502 1.00 62.12 98 PRO A O 1
ATOM 734 N N . GLU A 1 99 ? 16.044 6.929 -29.675 1.00 68.00 99 GLU A N 1
ATOM 735 C CA . GLU A 1 99 ? 17.441 6.932 -30.127 1.00 68.00 99 GLU A CA 1
ATOM 736 C C . GLU A 1 99 ? 18.469 6.961 -28.981 1.00 68.00 99 GLU A C 1
ATOM 738 O O . GLU A 1 99 ? 19.645 6.689 -29.218 1.00 68.00 99 GLU A O 1
ATOM 743 N N . ASP A 1 100 ? 18.035 7.241 -27.745 1.00 68.75 100 ASP A N 1
ATOM 744 C CA . ASP A 1 100 ? 18.899 7.211 -26.561 1.00 68.75 100 ASP A CA 1
ATOM 745 C C . ASP A 1 100 ? 19.155 5.772 -26.088 1.00 68.75 100 ASP A C 1
ATOM 747 O O . ASP A 1 100 ? 18.273 4.904 -26.133 1.00 68.75 100 ASP A O 1
ATOM 751 N N . ASP A 1 101 ? 20.364 5.548 -25.571 1.00 72.62 101 ASP A N 1
ATOM 752 C CA . ASP A 1 101 ? 20.813 4.258 -25.059 1.00 72.62 101 ASP A CA 1
ATOM 753 C C . ASP A 1 101 ? 19.956 3.770 -23.874 1.00 72.62 101 ASP A C 1
ATOM 755 O O . ASP A 1 101 ? 19.537 4.545 -23.006 1.00 72.62 101 ASP A O 1
ATOM 759 N N . LEU A 1 102 ? 19.690 2.462 -23.830 1.00 66.81 102 LEU A N 1
ATOM 760 C CA . LEU A 1 102 ? 18.749 1.853 -22.880 1.00 66.81 102 LEU A CA 1
ATOM 761 C C . LEU A 1 102 ? 19.197 2.047 -21.421 1.00 66.81 102 LEU A C 1
ATOM 763 O O . LEU A 1 102 ? 18.368 2.182 -20.520 1.00 66.81 102 LEU A O 1
ATOM 767 N N . SER A 1 103 ? 20.515 2.097 -21.207 1.00 69.75 103 SER A N 1
ATOM 768 C CA . SER A 1 103 ? 21.149 2.324 -19.906 1.00 69.75 103 SER A CA 1
ATOM 769 C C . SER A 1 103 ? 20.791 3.697 -19.320 1.00 69.75 103 SER A C 1
ATOM 771 O O . SER A 1 103 ? 20.367 3.788 -18.169 1.00 69.75 103 SER A O 1
ATOM 773 N N . VAL A 1 104 ? 20.852 4.749 -20.141 1.00 74.19 104 VAL A N 1
ATOM 774 C CA . VAL A 1 104 ? 20.547 6.136 -19.756 1.00 74.19 104 VAL A CA 1
ATOM 775 C C . VAL A 1 104 ? 19.058 6.303 -19.442 1.00 74.19 104 VAL A C 1
ATOM 777 O O . VAL A 1 104 ? 18.684 7.042 -18.529 1.00 74.19 104 VAL A O 1
ATOM 780 N N . LYS A 1 105 ? 18.183 5.589 -20.160 1.00 70.88 105 LYS A N 1
ATOM 781 C CA . LYS A 1 105 ? 16.736 5.593 -19.884 1.00 70.88 105 LYS A CA 1
ATOM 782 C C . LYS A 1 105 ? 16.397 4.916 -18.567 1.00 70.88 105 LYS A C 1
ATOM 784 O O . LYS A 1 105 ? 15.551 5.425 -17.833 1.00 70.88 105 LYS A O 1
ATOM 789 N N . TYR A 1 106 ? 17.052 3.794 -18.277 1.00 69.38 106 TYR A N 1
ATOM 790 C CA . TYR A 1 106 ? 16.872 3.087 -17.016 1.00 69.38 106 TYR A CA 1
ATOM 791 C C . TYR A 1 106 ? 17.338 3.944 -15.836 1.00 69.38 106 TYR A C 1
ATOM 793 O O . TYR A 1 106 ? 16.592 4.119 -14.878 1.00 69.38 106 TYR A O 1
ATOM 801 N N . GLU A 1 107 ? 18.509 4.578 -15.942 1.00 77.56 107 GLU A N 1
ATOM 802 C CA . GLU A 1 107 ? 19.037 5.454 -14.890 1.00 77.56 107 GLU A CA 1
ATOM 803 C C . GLU A 1 107 ? 18.110 6.655 -14.622 1.00 77.56 107 GLU A C 1
ATOM 805 O O . GLU A 1 107 ? 17.788 6.961 -13.473 1.00 77.56 107 GLU A O 1
ATOM 810 N N . ARG A 1 108 ? 17.568 7.269 -15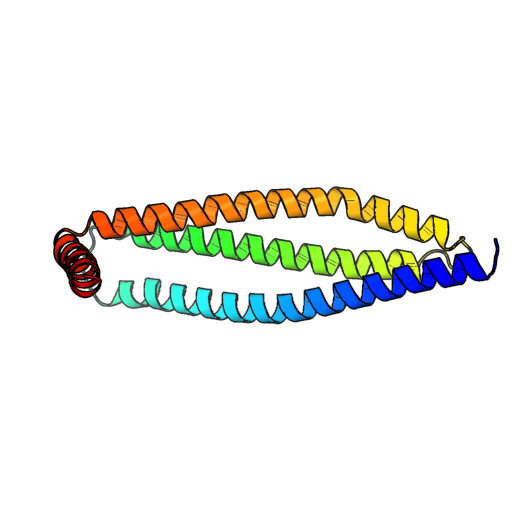.684 1.00 75.44 108 ARG A N 1
ATOM 811 C CA . ARG A 1 108 ? 16.594 8.372 -15.588 1.00 75.44 108 ARG A CA 1
ATOM 812 C C . ARG A 1 108 ? 15.254 7.933 -14.985 1.00 75.44 108 ARG A C 1
ATOM 814 O O . ARG A 1 108 ? 14.612 8.712 -14.279 1.00 75.44 108 ARG A O 1
ATOM 821 N N . ALA A 1 109 ? 14.805 6.708 -15.264 1.00 70.38 109 ALA A N 1
ATOM 822 C CA . ALA A 1 109 ? 13.620 6.142 -14.621 1.00 70.38 109 ALA A CA 1
ATOM 823 C C . ALA A 1 109 ? 13.866 5.937 -13.117 1.00 70.38 109 ALA A C 1
ATOM 825 O O . ALA A 1 109 ? 13.027 6.312 -12.300 1.00 70.38 109 ALA A O 1
ATOM 826 N N . LEU A 1 110 ? 15.047 5.440 -12.748 1.00 73.81 110 LEU A N 1
ATOM 827 C CA . LEU A 1 110 ? 15.444 5.184 -11.364 1.00 73.81 110 LEU A CA 1
ATOM 828 C C . LEU A 1 110 ? 15.548 6.483 -10.547 1.00 73.81 110 LEU A C 1
ATOM 830 O O . LEU A 1 110 ? 15.038 6.556 -9.427 1.00 73.81 110 LEU A O 1
ATOM 834 N N . GLU A 1 111 ? 16.103 7.544 -11.137 1.00 79.81 111 GLU A N 1
ATOM 835 C CA . GLU A 1 111 ? 16.154 8.881 -10.529 1.00 79.81 111 GLU A CA 1
ATOM 836 C C . GLU A 1 111 ? 14.748 9.464 -10.288 1.00 79.81 111 GLU A C 1
ATOM 838 O O . GLU A 1 111 ? 14.496 10.105 -9.267 1.00 79.81 111 GLU A O 1
ATOM 843 N N . PHE A 1 112 ? 13.793 9.190 -11.183 1.00 74.88 112 PHE A N 1
ATOM 844 C CA . PHE A 1 112 ? 12.396 9.600 -11.010 1.00 74.88 112 PHE A CA 1
ATOM 845 C C . PHE A 1 112 ? 11.660 8.793 -9.923 1.00 74.88 112 PHE A C 1
ATOM 847 O O . PHE A 1 112 ? 10.777 9.324 -9.240 1.00 74.88 112 PHE A O 1
ATOM 854 N N . VAL A 1 113 ? 12.016 7.517 -9.757 1.00 77.12 113 VAL A N 1
ATOM 855 C CA . VAL A 1 113 ? 11.422 6.591 -8.779 1.00 77.12 113 VAL A CA 1
ATOM 856 C C . VAL A 1 113 ? 11.925 6.865 -7.358 1.00 77.12 113 VAL A C 1
ATOM 858 O O . VAL A 1 113 ? 11.128 6.865 -6.418 1.00 77.12 113 VAL A O 1
ATOM 861 N N . ALA A 1 114 ? 13.213 7.172 -7.184 1.00 79.12 114 ALA A N 1
ATOM 862 C CA . ALA A 1 114 ? 13.858 7.336 -5.878 1.00 79.12 114 ALA A CA 1
ATOM 863 C C . ALA A 1 114 ? 13.131 8.275 -4.879 1.00 79.12 114 ALA A C 1
ATOM 865 O O . ALA A 1 114 ? 12.844 7.839 -3.759 1.00 79.12 114 ALA A O 1
ATOM 866 N N . PRO A 1 115 ? 12.761 9.528 -5.224 1.00 81.00 115 PRO A N 1
ATOM 867 C CA . PRO A 1 115 ? 12.069 10.414 -4.282 1.00 81.00 115 PRO A CA 1
ATOM 868 C C . PRO A 1 115 ? 10.644 9.941 -3.956 1.00 81.00 115 PRO A C 1
ATOM 870 O O . PRO A 1 115 ? 10.122 10.235 -2.881 1.00 81.00 115 PRO A O 1
ATOM 873 N N . ARG A 1 116 ? 10.004 9.198 -4.867 1.00 77.38 116 ARG A N 1
ATOM 874 C CA . ARG A 1 116 ? 8.656 8.647 -4.665 1.00 77.38 116 ARG A CA 1
ATOM 875 C C . ARG A 1 116 ? 8.689 7.443 -3.737 1.00 77.38 116 ARG A C 1
ATOM 877 O O . ARG A 1 116 ? 7.808 7.330 -2.893 1.00 77.38 116 ARG A O 1
ATOM 884 N N . LEU A 1 117 ? 9.736 6.624 -3.820 1.00 78.75 117 LEU A N 1
ATOM 885 C CA . LEU A 1 117 ? 9.970 5.527 -2.883 1.00 78.75 117 LEU A CA 1
ATOM 886 C C . LEU A 1 117 ? 10.093 6.041 -1.440 1.00 78.75 117 LEU A C 1
ATOM 888 O O . LEU A 1 117 ? 9.473 5.497 -0.531 1.00 78.75 117 LEU A O 1
ATOM 892 N N . ALA A 1 118 ? 10.823 7.145 -1.241 1.00 83.19 118 ALA A N 1
ATOM 893 C CA . ALA A 1 118 ? 10.938 7.787 0.069 1.00 83.19 118 ALA A CA 1
ATOM 894 C C . ALA A 1 118 ? 9.585 8.313 0.588 1.00 83.19 118 ALA A C 1
ATOM 896 O O . ALA A 1 118 ? 9.296 8.227 1.782 1.00 83.19 118 ALA A O 1
ATOM 897 N N . ALA A 1 119 ? 8.732 8.836 -0.300 1.00 81.38 119 ALA A N 1
ATOM 898 C CA . ALA A 1 119 ? 7.384 9.267 0.067 1.00 81.38 119 ALA A CA 1
ATOM 899 C C . ALA A 1 119 ? 6.482 8.083 0.459 1.00 81.38 119 ALA A C 1
ATOM 901 O O . ALA A 1 119 ? 5.736 8.188 1.432 1.00 81.38 119 ALA A O 1
ATOM 902 N N . VAL A 1 120 ? 6.573 6.959 -0.259 1.00 83.06 120 VAL A N 1
ATOM 903 C CA . VAL A 1 120 ? 5.851 5.717 0.058 1.00 83.06 120 VAL A CA 1
ATOM 904 C C . VAL A 1 120 ? 6.252 5.201 1.440 1.00 83.06 120 VAL A C 1
ATOM 906 O O . VAL A 1 120 ? 5.376 4.968 2.273 1.00 83.06 120 VAL A O 1
ATOM 909 N N . ASP A 1 121 ? 7.552 5.110 1.725 1.00 84.69 121 ASP A N 1
ATOM 910 C CA . ASP A 1 121 ? 8.065 4.639 3.020 1.00 84.69 121 ASP A CA 1
ATOM 911 C C . ASP A 1 121 ? 7.586 5.525 4.187 1.00 84.69 121 ASP A C 1
ATOM 913 O O . ASP A 1 121 ? 7.097 5.048 5.217 1.00 84.69 121 ASP A O 1
ATOM 917 N N . LEU A 1 122 ? 7.590 6.847 3.984 1.00 85.31 122 LEU A N 1
ATOM 918 C CA . LEU A 1 122 ? 7.062 7.797 4.962 1.00 85.31 122 LEU A CA 1
ATOM 919 C C . LEU A 1 122 ? 5.559 7.592 5.213 1.00 85.31 122 LEU A C 1
ATOM 921 O O . LEU A 1 122 ? 5.129 7.583 6.370 1.00 85.31 122 LEU A O 1
ATOM 925 N N . ILE A 1 123 ? 4.755 7.384 4.168 1.00 84.75 123 ILE A N 1
ATOM 926 C CA . ILE A 1 123 ? 3.314 7.124 4.309 1.00 84.75 123 ILE A CA 1
ATOM 927 C C . ILE A 1 123 ? 3.063 5.788 5.032 1.00 84.75 123 ILE A C 1
ATOM 929 O O . ILE A 1 123 ? 2.201 5.729 5.915 1.00 84.75 123 ILE A O 1
ATOM 933 N N . TYR A 1 124 ? 3.844 4.745 4.737 1.00 81.31 124 TYR A N 1
ATOM 934 C CA . TYR A 1 124 ? 3.768 3.450 5.426 1.00 81.31 124 TYR A CA 1
ATOM 935 C C . TYR A 1 124 ? 4.074 3.558 6.923 1.00 81.31 124 TYR A C 1
ATOM 937 O O . TYR A 1 124 ? 3.356 2.981 7.752 1.00 81.31 124 TYR A O 1
ATOM 945 N N . SER A 1 125 ? 5.089 4.345 7.291 1.00 84.88 125 SER A N 1
ATOM 946 C CA . SER A 1 125 ? 5.408 4.604 8.699 1.00 84.88 125 SER A CA 1
ATOM 947 C C . SER A 1 125 ? 4.225 5.257 9.429 1.00 84.88 125 SER A C 1
ATOM 949 O O . SER A 1 125 ? 3.844 4.839 10.526 1.00 84.88 125 SER A O 1
ATOM 951 N N . TYR A 1 126 ? 3.554 6.209 8.773 1.00 82.62 126 TYR A N 1
ATOM 952 C CA . TYR A 1 126 ? 2.398 6.907 9.326 1.00 82.62 126 TYR A CA 1
ATOM 953 C C . TYR A 1 126 ? 1.184 5.982 9.474 1.00 82.62 126 TYR A C 1
ATOM 955 O O . TYR A 1 126 ? 0.489 6.016 10.492 1.00 82.62 126 TYR A O 1
ATOM 963 N N . MET A 1 127 ? 0.946 5.111 8.490 1.00 81.19 127 MET A N 1
ATOM 964 C CA . MET A 1 127 ? -0.114 4.103 8.554 1.00 81.19 127 MET A CA 1
ATOM 965 C C . MET A 1 127 ? 0.080 3.124 9.712 1.00 81.19 127 MET A C 1
ATOM 967 O O . MET A 1 127 ? -0.896 2.792 10.383 1.00 81.19 127 MET A O 1
ATOM 971 N N . THR A 1 128 ? 1.318 2.704 9.980 1.00 82.00 128 THR A N 1
ATOM 972 C CA . THR A 1 128 ? 1.634 1.806 11.103 1.00 82.00 128 THR A CA 1
ATOM 973 C C . THR A 1 128 ? 1.295 2.466 12.440 1.00 82.00 128 THR A C 1
ATOM 975 O O . THR A 1 128 ? 0.549 1.904 13.240 1.00 82.00 128 THR A O 1
ATOM 978 N N . ILE A 1 129 ? 1.729 3.717 12.635 1.00 84.62 129 ILE A N 1
ATOM 979 C CA . ILE A 1 129 ? 1.453 4.487 13.859 1.00 84.62 129 ILE A CA 1
ATOM 980 C C . ILE A 1 129 ? -0.057 4.692 14.064 1.00 84.62 129 ILE A C 1
ATOM 982 O O . ILE A 1 129 ? -0.571 4.557 15.181 1.00 84.62 129 ILE A O 1
ATOM 986 N N . LEU A 1 130 ? -0.796 5.013 12.995 1.00 80.06 130 LEU A N 1
ATOM 987 C CA . LEU A 1 130 ? -2.252 5.154 13.060 1.00 80.06 130 LEU A CA 1
ATOM 988 C C . LEU A 1 130 ? -2.944 3.817 13.355 1.00 80.06 130 LEU A C 1
ATOM 990 O O . LEU A 1 130 ? -3.897 3.791 14.137 1.00 80.06 130 LEU A O 1
ATOM 994 N N . GLY A 1 131 ? -2.465 2.719 12.768 1.00 77.56 131 GLY A N 1
ATOM 995 C CA . GLY A 1 131 ? -2.953 1.367 13.033 1.00 77.56 131 GLY A CA 1
ATOM 996 C C . GLY A 1 131 ? -2.815 0.994 14.508 1.00 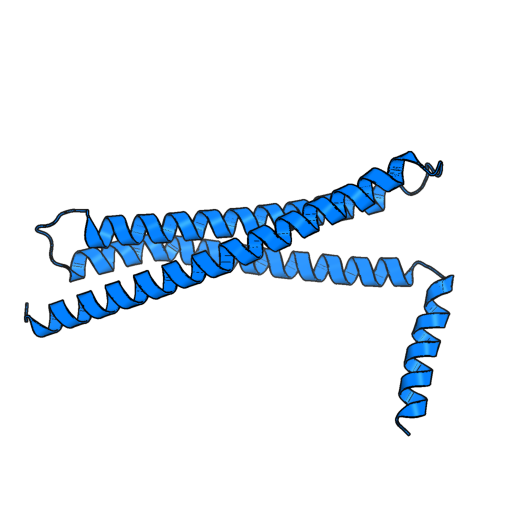77.56 131 GLY A C 1
ATOM 997 O O . GLY A 1 131 ? -3.808 0.637 15.151 1.00 77.56 131 GLY A O 1
ATOM 998 N N . ASP A 1 132 ? -1.625 1.187 15.074 1.00 80.56 132 ASP A N 1
ATOM 999 C CA . ASP A 1 132 ? -1.347 0.930 16.490 1.00 80.56 132 ASP A CA 1
ATOM 1000 C C . ASP A 1 132 ? -2.207 1.806 17.404 1.00 80.56 132 ASP A C 1
ATOM 1002 O O . ASP A 1 132 ? -2.799 1.325 18.374 1.00 80.56 132 ASP A O 1
ATOM 1006 N N . SER A 1 133 ? -2.380 3.082 17.048 1.00 76.94 133 SER A N 1
ATOM 1007 C CA . SER A 1 133 ? -3.248 4.011 17.779 1.00 76.94 133 SER A CA 1
ATOM 1008 C C . SER A 1 133 ? -4.705 3.530 17.825 1.00 76.94 133 SER A C 1
ATOM 1010 O O . SER A 1 133 ? -5.364 3.637 18.864 1.00 76.94 133 SER A O 1
ATOM 1012 N N . VAL A 1 134 ? -5.222 2.949 16.733 1.00 77.06 134 VAL A N 1
ATOM 1013 C CA . VAL A 1 134 ? -6.572 2.358 16.690 1.00 77.06 134 VAL A CA 1
ATOM 1014 C C . VAL A 1 134 ? -6.670 1.122 17.579 1.00 77.06 134 VAL A C 1
ATOM 1016 O O . VAL A 1 134 ? -7.688 0.948 18.255 1.00 77.06 134 VAL A O 1
ATOM 1019 N N . ILE A 1 135 ? -5.644 0.268 17.601 1.00 77.81 135 ILE A N 1
ATOM 1020 C CA . ILE A 1 135 ? -5.612 -0.929 18.453 1.00 77.81 135 ILE A CA 1
ATOM 1021 C C . ILE A 1 135 ? -5.602 -0.516 19.926 1.00 77.81 135 ILE A C 1
ATOM 1023 O O . ILE A 1 135 ? -6.465 -0.967 20.681 1.00 77.81 135 ILE A O 1
ATOM 1027 N N . ILE A 1 136 ? -4.711 0.398 20.322 1.00 80.06 136 ILE A N 1
ATOM 1028 C CA . ILE A 1 136 ? -4.632 0.928 21.692 1.00 80.06 136 ILE A CA 1
ATOM 1029 C C . ILE A 1 136 ? -5.967 1.554 22.095 1.00 80.06 136 ILE A C 1
ATOM 1031 O O . ILE A 1 136 ? -6.491 1.259 23.170 1.00 80.06 136 ILE A O 1
ATOM 1035 N N . TRP A 1 137 ? -6.569 2.365 21.219 1.00 72.75 137 TRP A N 1
ATOM 1036 C CA . TRP A 1 137 ? -7.880 2.958 21.474 1.00 72.75 137 TRP A CA 1
ATOM 1037 C C . TRP A 1 137 ? -8.969 1.898 21.662 1.00 72.75 137 TRP A C 1
ATOM 1039 O O . TRP A 1 137 ? -9.776 2.009 22.584 1.00 72.75 137 TRP A O 1
ATOM 1049 N N . ARG A 1 138 ? -9.002 0.853 20.824 1.00 70.75 138 ARG A N 1
ATOM 1050 C CA . ARG A 1 138 ? -9.962 -0.254 20.958 1.00 70.75 138 ARG A CA 1
ATOM 1051 C C . ARG A 1 138 ? -9.758 -1.018 22.259 1.00 70.75 138 ARG A C 1
ATOM 1053 O O . ARG A 1 138 ? -10.746 -1.272 22.939 1.00 70.75 138 ARG A O 1
ATOM 1060 N N . VAL A 1 139 ? -8.516 -1.328 22.633 1.00 74.25 139 VAL A N 1
ATOM 1061 C CA . VAL A 1 139 ? -8.186 -1.986 23.906 1.00 74.25 139 VAL A CA 1
ATOM 1062 C C . VAL A 1 139 ? -8.618 -1.114 25.079 1.00 74.25 139 VAL A C 1
ATOM 1064 O O . VAL A 1 139 ? -9.302 -1.602 25.972 1.00 74.25 139 VAL A O 1
ATOM 1067 N N . HIS A 1 140 ? -8.316 0.185 25.054 1.00 72.19 140 HIS A N 1
ATOM 1068 C CA . HIS A 1 140 ? -8.719 1.123 26.099 1.00 72.19 140 HIS A CA 1
ATOM 1069 C C . HIS A 1 140 ? -10.246 1.268 26.194 1.00 72.19 140 HIS A C 1
ATOM 1071 O O . HIS A 1 140 ? -10.809 1.213 27.286 1.00 72.19 140 HIS A O 1
ATOM 1077 N N . ALA A 1 141 ? -10.945 1.406 25.064 1.00 66.50 141 ALA A N 1
ATOM 1078 C CA . ALA A 1 141 ? -12.405 1.482 25.019 1.00 66.50 141 ALA A CA 1
ATOM 1079 C C . ALA A 1 141 ? -13.063 0.185 25.513 1.00 66.50 141 ALA A C 1
ATOM 1081 O O . ALA A 1 141 ? -14.079 0.229 26.209 1.00 66.50 141 ALA A O 1
ATOM 1082 N N . PHE A 1 142 ? -12.461 -0.962 25.195 1.00 65.25 142 PHE A N 1
ATOM 1083 C CA . PHE A 1 142 ? -12.884 -2.264 25.693 1.00 65.25 142 PHE A CA 1
ATOM 1084 C C . PHE A 1 142 ? -12.658 -2.375 27.204 1.00 65.25 142 PHE A C 1
ATOM 1086 O O . PHE A 1 142 ? -13.558 -2.784 27.937 1.00 65.25 142 PHE A O 1
ATOM 1093 N N . TRP A 1 143 ? -11.504 -1.912 27.693 1.00 66.1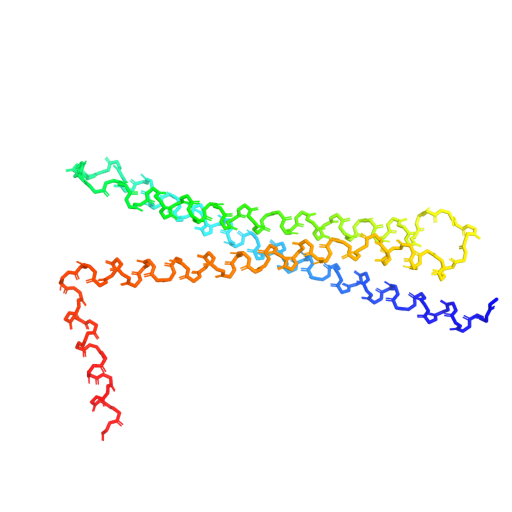2 143 TRP A N 1
ATOM 1094 C CA . TRP A 1 143 ? -11.203 -1.861 29.118 1.00 66.12 143 TRP A CA 1
ATOM 1095 C C . TRP A 1 143 ? -12.111 -0.876 29.852 1.00 66.12 143 TRP A C 1
ATOM 1097 O O . TRP A 1 143 ? -12.473 -1.137 30.985 1.00 66.12 143 TRP A O 1
ATOM 1107 N N . ALA A 1 144 ? -12.553 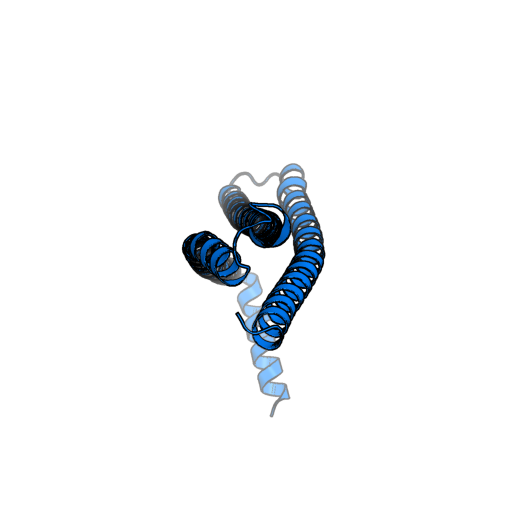0.233 29.266 1.00 65.62 144 ALA A N 1
ATOM 1108 C CA . ALA A 1 144 ? -13.458 1.174 29.936 1.00 65.62 144 ALA A CA 1
ATOM 1109 C C . ALA A 1 144 ? -14.873 0.598 30.199 1.00 65.62 144 ALA A C 1
ATOM 1111 O O . ALA A 1 144 ? -15.595 1.106 31.057 1.00 65.62 144 ALA A O 1
ATOM 1112 N N . SER A 1 145 ? -15.273 -0.481 29.514 1.00 61.88 145 SER A N 1
ATOM 1113 C CA . SER A 1 145 ? -16.572 -1.140 29.696 1.00 61.88 145 SER A CA 1
ATOM 1114 C C . SER A 1 145 ? -16.518 -2.189 30.819 1.00 61.88 145 SER A C 1
ATOM 1116 O O . SER A 1 145 ? -16.116 -3.334 30.616 1.00 61.88 145 SER A O 1
ATOM 1118 N N . SER A 1 146 ? -16.938 -1.787 32.025 1.00 56.12 146 SER A N 1
ATOM 1119 C CA . SER A 1 146 ? -16.882 -2.566 33.280 1.00 56.12 146 SER A CA 1
ATOM 1120 C C . SER A 1 146 ? -17.368 -4.023 33.169 1.00 56.12 146 SER A C 1
ATOM 1122 O O . SER A 1 146 ? -16.757 -4.924 33.739 1.00 56.12 146 SER A O 1
ATOM 1124 N N . ASN A 1 147 ? -18.426 -4.286 32.396 1.00 62.56 147 ASN A N 1
ATOM 1125 C CA . ASN A 1 147 ? -19.092 -5.595 32.399 1.00 62.56 147 ASN A CA 1
ATOM 1126 C C . ASN A 1 147 ? -18.375 -6.679 31.575 1.00 62.56 147 ASN A C 1
ATOM 1128 O O . ASN A 1 147 ? -18.616 -7.857 31.810 1.00 62.56 147 ASN A O 1
ATOM 1132 N N . TRP A 1 148 ? -17.496 -6.319 30.632 1.00 59.81 148 TRP A N 1
ATOM 1133 C CA . TRP A 1 148 ? -16.822 -7.300 29.761 1.00 59.81 148 TRP A CA 1
ATOM 1134 C C . TRP A 1 148 ? -15.413 -7.680 30.238 1.00 59.81 148 TRP A C 1
ATOM 1136 O O . TRP A 1 148 ? -14.849 -8.679 29.788 1.00 59.81 148 TRP A O 1
ATOM 1146 N N . ARG A 1 149 ? -14.864 -6.918 31.196 1.00 61.56 149 ARG A N 1
ATOM 1147 C CA . ARG A 1 149 ? -13.588 -7.218 31.869 1.00 61.56 149 ARG A CA 1
ATOM 1148 C C . ARG A 1 149 ? -13.598 -8.610 32.496 1.00 61.56 149 ARG A C 1
ATOM 1150 O O . ARG A 1 149 ? -12.624 -9.346 32.381 1.00 61.56 149 ARG A O 1
ATOM 1157 N N . VAL A 1 150 ? -14.720 -8.966 33.119 1.00 59.88 150 VAL A N 1
ATOM 1158 C CA . VAL A 1 150 ? -14.901 -10.245 33.811 1.00 59.88 150 VAL A CA 1
ATOM 1159 C C . VAL A 1 150 ? -14.960 -11.394 32.807 1.00 59.88 150 VAL A C 1
ATOM 1161 O O . VAL A 1 150 ? -14.282 -12.391 33.000 1.00 59.88 150 VAL A O 1
ATOM 1164 N N . THR A 1 151 ? -15.665 -11.241 31.684 1.00 64.12 151 THR A N 1
ATOM 1165 C CA . THR A 1 151 ? -15.770 -12.296 30.664 1.00 64.12 151 THR A CA 1
ATOM 1166 C C . THR A 1 151 ? -14.439 -12.579 29.967 1.00 64.12 151 THR A C 1
ATOM 1168 O O . THR A 1 151 ? -14.128 -13.741 29.732 1.00 64.12 151 THR A O 1
ATOM 1171 N N . VAL A 1 152 ? -13.626 -11.554 29.668 1.00 65.25 152 VAL A N 1
ATOM 1172 C CA . VAL A 1 152 ? -12.289 -11.772 29.078 1.00 65.25 152 VAL A CA 1
ATOM 1173 C C . VAL A 1 152 ? -11.306 -12.324 30.103 1.00 65.25 152 VAL A C 1
ATOM 1175 O O . VAL A 1 152 ? -10.571 -13.244 29.766 1.00 65.25 152 VAL A O 1
ATOM 1178 N N . MET A 1 153 ? -11.322 -11.855 31.357 1.00 63.97 153 MET A N 1
ATOM 1179 C CA . MET A 1 153 ? -10.507 -12.488 32.403 1.00 63.97 153 MET A CA 1
ATOM 1180 C C . MET A 1 153 ? -10.899 -13.951 32.618 1.00 63.97 153 MET A C 1
ATOM 1182 O O . MET A 1 153 ? -10.018 -14.798 32.692 1.00 63.97 153 MET A O 1
ATOM 1186 N N . ILE A 1 154 ? -12.197 -14.267 32.660 1.00 64.25 154 ILE A N 1
ATOM 1187 C CA . ILE A 1 154 ? -12.676 -15.647 32.788 1.00 64.25 154 ILE A CA 1
ATOM 1188 C C . ILE A 1 154 ? -12.251 -16.473 31.572 1.00 64.25 154 ILE A C 1
ATOM 1190 O O . ILE A 1 154 ? -11.738 -17.567 31.758 1.00 64.25 154 ILE A O 1
ATOM 1194 N N . ALA A 1 155 ? -12.389 -15.962 30.345 1.00 64.50 155 ALA A N 1
ATOM 1195 C CA . ALA A 1 155 ? -11.973 -16.689 29.146 1.00 64.50 155 ALA A CA 1
ATOM 1196 C C . ALA A 1 155 ? -10.463 -16.985 29.140 1.00 64.50 155 ALA A C 1
ATOM 1198 O O . ALA A 1 155 ? -10.073 -18.114 28.856 1.00 64.50 155 ALA A O 1
ATOM 1199 N N . SER A 1 156 ? -9.623 -16.015 29.511 1.00 62.59 156 SER A N 1
ATOM 1200 C CA . SER A 1 156 ? -8.168 -16.197 29.590 1.00 62.59 156 SER A CA 1
ATOM 1201 C C . SER A 1 156 ? -7.754 -17.147 30.717 1.00 62.59 156 SER A C 1
ATOM 1203 O O . SER A 1 156 ? -6.861 -17.967 30.527 1.00 62.59 156 SER A O 1
ATOM 1205 N N . VAL A 1 157 ? -8.414 -17.073 31.878 1.00 68.62 157 VAL A N 1
ATOM 1206 C CA . VAL A 1 157 ? -8.154 -17.967 33.019 1.00 68.62 157 VAL A CA 1
ATOM 1207 C C . VAL A 1 157 ? -8.620 -19.393 32.721 1.00 68.62 157 VAL A C 1
ATOM 1209 O O . VAL A 1 157 ? -7.898 -20.329 33.036 1.00 68.62 157 VAL A O 1
ATOM 1212 N N . VAL A 1 158 ? -9.771 -19.572 32.065 1.00 71.00 158 VAL A N 1
ATOM 1213 C CA . VAL A 1 158 ? -10.284 -20.888 31.642 1.00 71.00 158 VAL A CA 1
ATOM 1214 C C . VAL A 1 158 ? -9.391 -21.512 30.569 1.00 71.00 158 VAL A C 1
ATOM 1216 O O . VAL A 1 158 ? -9.103 -22.702 30.646 1.00 71.00 158 VAL A O 1
ATOM 1219 N N . LEU A 1 159 ? -8.899 -20.721 29.610 1.00 66.88 159 LEU A N 1
ATOM 1220 C CA . LEU A 1 159 ? -7.927 -21.188 28.615 1.00 66.88 159 LEU A CA 1
ATOM 1221 C C . LEU A 1 159 ? -6.611 -21.633 29.261 1.00 66.88 159 LEU A C 1
ATOM 1223 O O . LEU A 1 159 ? -6.091 -22.678 28.890 1.00 66.88 159 LEU A O 1
ATOM 1227 N N . LEU A 1 160 ? -6.115 -20.888 30.255 1.00 69.88 160 LEU A N 1
ATOM 1228 C CA . LEU A 1 160 ? -4.918 -21.258 31.018 1.00 69.88 160 LEU A CA 1
ATOM 1229 C C . LEU A 1 160 ? -5.127 -22.509 31.885 1.00 69.88 160 LEU A C 1
ATOM 1231 O O . LEU A 1 160 ? -4.212 -23.319 32.016 1.00 69.88 160 LEU A O 1
ATOM 1235 N N . TRP A 1 161 ? -6.325 -22.692 32.446 1.00 58.16 161 TRP A N 1
ATOM 1236 C CA . TRP A 1 161 ? -6.681 -23.875 33.236 1.00 58.16 161 TRP A CA 1
ATOM 1237 C C . TRP A 1 161 ? -6.876 -25.137 32.391 1.00 58.16 161 TRP A C 1
ATOM 1239 O O . TRP A 1 161 ? -6.649 -26.225 32.895 1.00 58.16 161 TRP A O 1
ATOM 1249 N N . MET A 1 162 ? -7.283 -25.013 31.124 1.00 62.06 162 MET A N 1
ATOM 1250 C CA . MET A 1 162 ? -7.395 -26.158 30.207 1.00 62.06 162 MET A CA 1
ATOM 1251 C C . MET A 1 162 ? -6.067 -26.563 29.554 1.00 62.06 162 MET A C 1
ATOM 1253 O O . MET A 1 162 ? -6.004 -27.596 28.893 1.00 62.06 162 MET A O 1
ATOM 1257 N N . SER A 1 163 ? -5.015 -25.758 29.719 1.00 56.94 163 SER A N 1
ATOM 1258 C CA . SER A 1 163 ? -3.658 -26.055 29.242 1.00 56.94 163 SER A CA 1
ATOM 1259 C C . SER A 1 163 ? -2.742 -26.712 30.290 1.00 56.94 163 SER A C 1
ATOM 1261 O O . SER A 1 163 ? -1.559 -26.899 30.007 1.00 56.94 163 SER A O 1
ATOM 1263 N N . PHE A 1 164 ? -3.272 -27.059 31.468 1.00 48.81 164 PHE A N 1
ATOM 1264 C CA . PHE A 1 164 ? -2.622 -27.844 32.528 1.00 48.81 164 PHE A CA 1
ATOM 1265 C C . PHE A 1 164 ? -3.425 -29.120 32.798 1.00 48.81 164 PHE A C 1
ATOM 1267 O O . PHE A 1 164 ? -2.788 -30.137 33.150 1.00 48.81 164 PHE A O 1
#

Radius of gyration: 24.5 Å; chains: 1; bounding box: 60×40×64 Å